Protein AF-A0A7S1HRA4-F1 (afdb_monomer)

Radius of gyration: 27.21 Å; Cα contacts (8 Å, |Δi|>4): 8; chains: 1; bounding box: 49×23×71 Å

Solvent-accessible surface area (backbone atoms only — not comparable to full-atom values): 6922 Å² total; per-residue (Å²): 115,69,68,62,56,50,51,54,53,55,56,56,64,65,67,70,72,75,77,79,82,73,84,80,82,74,80,86,71,83,80,76,78,68,78,80,82,80,74,86,80,80,76,64,96,85,60,86,74,80,68,85,38,91,94,59,57,61,78,69,80,77,58,52,76,72,76,77,52,55,68,82,56,53,63,67,32,67,66,50,47,48,53,51,44,66,69,48,46,62,57,54,51,49,52,50,52,54,63,74,72,107

Mean predicted aligned error: 20.36 Å

Foldseek 3Di:
DVVVVVVVVVVVVVVPPPPPPDPPPDDDDPDPDDDDDDPPPDDDPPDPPPDDDPVNPDPVVPDDPLVVDDPVVVCVDPVNVVVVCVVCVVVVVVVVCVVVVD

Structure (mmCIF, N/CA/C/O backbone):
data_AF-A0A7S1HRA4-F1
#
_entry.id   AF-A0A7S1HRA4-F1
#
loop_
_atom_site.group_PDB
_atom_site.id
_atom_site.type_symbol
_atom_site.label_atom_id
_atom_site.label_alt_id
_atom_site.label_comp_id
_atom_site.label_asym_id
_atom_site.label_entity_id
_atom_site.label_seq_id
_atom_site.pdbx_PDB_ins_code
_atom_site.Cartn_x
_atom_site.Cartn_y
_atom_site.Cartn_z
_atom_site.occupancy
_atom_site.B_iso_or_equiv
_atom_site.auth_seq_id
_atom_site.auth_comp_id
_atom_site.auth_asym_id
_atom_site.auth_atom_id
_atom_site.pdbx_PDB_model_num
ATOM 1 N N . PHE A 1 1 ? 28.257 7.156 -11.550 1.00 55.47 1 PHE A N 1
ATOM 2 C CA . PHE A 1 1 ? 28.925 7.417 -10.254 1.00 55.47 1 PHE A CA 1
ATOM 3 C C . PHE A 1 1 ? 27.943 7.419 -9.078 1.00 55.47 1 PHE A C 1
ATOM 5 O O . PHE A 1 1 ? 28.163 6.649 -8.157 1.00 55.47 1 PHE A O 1
ATOM 12 N N . MET A 1 2 ? 26.831 8.167 -9.135 1.00 60.09 2 MET A N 1
ATOM 13 C CA . MET A 1 2 ? 25.814 8.253 -8.062 1.00 60.09 2 MET A CA 1
ATOM 14 C C . MET A 1 2 ? 25.169 6.919 -7.632 1.00 60.09 2 MET A C 1
ATOM 16 O O . MET A 1 2 ? 25.014 6.666 -6.444 1.00 60.09 2 MET A O 1
ATOM 20 N N . ALA A 1 3 ? 24.839 6.031 -8.576 1.00 58.72 3 ALA A N 1
ATOM 21 C CA . ALA A 1 3 ? 24.185 4.753 -8.261 1.00 58.72 3 ALA A CA 1
ATOM 22 C C . ALA A 1 3 ? 25.063 3.807 -7.417 1.00 58.72 3 ALA A C 1
ATOM 24 O O . ALA A 1 3 ? 24.560 3.053 -6.590 1.00 58.72 3 ALA A O 1
ATOM 25 N N . ARG A 1 4 ? 26.390 3.886 -7.582 1.00 67.81 4 ARG A N 1
ATOM 26 C CA . ARG A 1 4 ? 27.352 3.064 -6.836 1.00 67.81 4 ARG A CA 1
ATOM 27 C C . ARG A 1 4 ? 27.461 3.519 -5.382 1.00 67.81 4 ARG A C 1
ATOM 29 O O . ARG A 1 4 ? 27.560 2.688 -4.491 1.00 67.81 4 ARG A O 1
ATOM 36 N N . THR A 1 5 ? 27.394 4.826 -5.140 1.00 69.56 5 THR A N 1
ATOM 37 C CA . THR A 1 5 ? 27.367 5.400 -3.791 1.00 69.56 5 THR A CA 1
ATOM 38 C C . THR A 1 5 ? 26.060 5.089 -3.068 1.00 69.56 5 THR A C 1
ATOM 40 O O . THR A 1 5 ? 26.095 4.747 -1.891 1.00 69.56 5 THR A O 1
ATOM 43 N N . ILE A 1 6 ? 24.923 5.123 -3.772 1.00 75.00 6 ILE A N 1
ATOM 44 C CA . ILE A 1 6 ? 23.614 4.755 -3.206 1.00 75.00 6 ILE A CA 1
ATOM 45 C C . ILE A 1 6 ? 23.579 3.268 -2.833 1.00 75.00 6 ILE A C 1
ATOM 47 O O . ILE A 1 6 ? 23.130 2.923 -1.746 1.00 75.00 6 ILE A O 1
ATOM 51 N N . PHE A 1 7 ? 24.106 2.389 -3.689 1.00 73.38 7 PHE A N 1
ATOM 52 C CA . PHE A 1 7 ? 24.159 0.950 -3.418 1.00 73.38 7 PHE A CA 1
ATOM 53 C C . PHE A 1 7 ? 25.035 0.612 -2.200 1.00 73.38 7 PHE A C 1
ATOM 55 O O . PHE A 1 7 ? 24.655 -0.210 -1.372 1.00 73.38 7 PHE A O 1
ATOM 62 N N . VAL A 1 8 ? 26.177 1.292 -2.043 1.00 73.38 8 VAL A N 1
ATOM 63 C CA . VAL A 1 8 ? 27.058 1.129 -0.872 1.00 73.38 8 VAL A CA 1
ATOM 64 C C . VAL A 1 8 ? 26.399 1.649 0.412 1.00 73.38 8 VAL A C 1
ATOM 66 O O . VAL A 1 8 ? 26.549 1.023 1.458 1.00 73.38 8 VAL A O 1
ATOM 69 N N . LEU A 1 9 ? 25.627 2.739 0.336 1.00 70.69 9 LEU A N 1
ATOM 70 C CA . LEU A 1 9 ? 24.829 3.249 1.459 1.00 70.69 9 LEU A CA 1
ATOM 71 C C . LEU A 1 9 ? 23.685 2.300 1.843 1.00 70.69 9 LEU A C 1
ATOM 73 O O . LEU A 1 9 ? 23.437 2.084 3.024 1.00 70.69 9 LEU A O 1
ATOM 77 N N . LEU A 1 10 ? 23.004 1.694 0.868 1.00 68.56 10 LEU A N 1
ATOM 78 C CA . LEU A 1 10 ? 21.938 0.729 1.149 1.00 68.56 10 LEU A CA 1
ATOM 79 C C . LEU A 1 10 ? 22.489 -0.545 1.812 1.00 68.56 10 LEU A C 1
ATOM 81 O O . LEU A 1 10 ? 21.869 -1.099 2.717 1.00 68.56 10 LEU A O 1
ATOM 85 N N . LEU A 1 11 ? 23.675 -0.986 1.381 1.00 69.00 11 LEU A N 1
ATOM 86 C CA . LEU A 1 11 ? 24.341 -2.176 1.906 1.00 69.00 11 LEU A CA 1
ATOM 87 C C . LEU A 1 11 ? 24.888 -1.964 3.329 1.00 69.00 11 LEU A C 1
ATOM 89 O O . LEU A 1 11 ? 24.884 -2.902 4.123 1.00 69.00 11 LEU A O 1
ATOM 93 N N . SER A 1 12 ? 25.309 -0.742 3.682 1.00 64.12 12 SER A N 1
ATOM 94 C CA . SER A 1 12 ? 25.754 -0.424 5.045 1.00 64.12 12 SER A CA 1
ATOM 95 C C . SER A 1 12 ? 24.599 -0.314 6.046 1.00 64.12 12 SER A C 1
ATOM 97 O O . SER A 1 12 ? 24.775 -0.695 7.202 1.00 64.12 12 SER A O 1
ATOM 99 N N . LEU A 1 13 ? 23.407 0.123 5.619 1.00 60.62 13 LEU A N 1
ATOM 100 C CA . LEU A 1 13 ? 22.215 0.145 6.480 1.00 60.62 13 LEU A CA 1
ATOM 101 C C . LEU A 1 13 ? 21.692 -1.263 6.811 1.00 60.62 13 LEU A C 1
ATOM 103 O O . LEU A 1 13 ? 21.153 -1.471 7.896 1.00 60.62 13 LEU A O 1
ATOM 107 N N . LEU A 1 14 ? 21.879 -2.239 5.916 1.00 59.91 14 LEU A N 1
ATOM 108 C CA . LEU A 1 14 ? 21.422 -3.620 6.123 1.00 59.91 14 LEU A CA 1
ATOM 109 C C . LEU A 1 14 ? 22.289 -4.401 7.136 1.00 59.91 14 LEU A C 1
ATOM 111 O O . LEU A 1 14 ? 21.832 -5.379 7.721 1.00 59.91 14 LEU A O 1
ATOM 115 N N . GLY A 1 15 ? 23.533 -3.962 7.370 1.00 57.75 15 GLY A N 1
ATOM 116 C CA . GLY A 1 15 ? 24.488 -4.614 8.276 1.00 57.75 15 GLY A CA 1
ATOM 117 C C . GLY A 1 15 ? 24.300 -4.305 9.767 1.00 57.75 15 GLY A C 1
ATOM 118 O O . GLY A 1 15 ? 24.964 -4.918 10.598 1.00 57.75 15 GLY A O 1
ATOM 119 N N . ALA A 1 16 ? 23.404 -3.381 10.128 1.00 55.91 16 ALA A N 1
ATOM 120 C CA . ALA A 1 16 ? 23.186 -2.975 11.521 1.00 55.91 16 ALA A CA 1
ATOM 121 C C . ALA A 1 16 ? 22.227 -3.898 12.305 1.00 55.91 16 ALA A C 1
ATOM 123 O O . ALA A 1 16 ? 22.044 -3.716 13.505 1.00 55.91 16 ALA A O 1
ATOM 124 N N . SER A 1 17 ? 21.630 -4.908 11.664 1.00 57.56 17 SER A N 1
ATOM 125 C CA . SER A 1 17 ? 20.656 -5.819 12.292 1.00 57.56 17 SER A CA 1
ATOM 126 C C . SER A 1 17 ? 21.278 -7.068 12.931 1.00 57.56 17 SER A C 1
ATOM 128 O O . SER A 1 17 ? 20.630 -8.112 13.012 1.00 57.56 17 SER A O 1
ATOM 130 N N . ALA A 1 18 ? 22.516 -6.986 13.424 1.00 59.38 18 ALA A N 1
ATOM 131 C CA . ALA A 1 18 ? 23.043 -8.004 14.330 1.00 59.38 18 ALA A CA 1
ATOM 132 C C . ALA A 1 18 ? 22.389 -7.818 15.709 1.00 59.38 18 ALA A C 1
ATOM 134 O O . ALA A 1 18 ? 22.891 -7.111 16.580 1.00 59.38 18 ALA A O 1
ATOM 135 N N . LEU A 1 19 ? 21.216 -8.427 15.866 1.00 56.09 19 LEU A N 1
ATOM 136 C CA . LEU A 1 19 ? 20.443 -8.520 17.095 1.00 56.09 19 LEU A CA 1
ATOM 137 C C . LEU A 1 19 ? 21.311 -9.164 18.193 1.00 56.09 19 LEU A C 1
ATOM 139 O O . LEU A 1 19 ? 21.413 -10.386 18.287 1.00 56.09 19 LEU A O 1
ATOM 143 N N . GLN A 1 20 ? 21.974 -8.344 19.010 1.00 64.94 20 GLN A N 1
ATOM 144 C CA . GLN A 1 20 ? 22.695 -8.810 20.192 1.00 64.94 20 GLN A CA 1
ATOM 145 C C . GLN A 1 20 ? 21.682 -9.238 21.261 1.00 64.94 20 GLN A C 1
ATOM 147 O O . GLN A 1 20 ? 21.305 -8.468 22.140 1.00 64.94 20 GLN A O 1
ATOM 152 N N . LEU A 1 21 ? 21.223 -10.486 21.171 1.00 58.38 21 LEU A N 1
ATOM 153 C CA . LEU A 1 21 ? 20.476 -11.159 22.229 1.00 58.38 21 LEU A CA 1
ATOM 154 C C . LEU A 1 21 ? 21.412 -11.389 23.422 1.00 58.38 21 LEU A C 1
ATOM 156 O O . LEU A 1 21 ? 22.109 -12.398 23.497 1.00 58.38 21 LEU A O 1
ATOM 160 N N . GLN A 1 22 ? 21.452 -10.439 24.356 1.00 67.31 22 GLN A N 1
ATOM 161 C CA . GLN A 1 22 ? 22.068 -10.667 25.660 1.00 67.31 22 GLN A CA 1
ATOM 162 C C . GLN A 1 22 ? 21.118 -11.530 26.509 1.00 67.31 22 GLN A C 1
ATOM 164 O O . GLN A 1 22 ? 19.980 -11.114 26.744 1.00 67.31 22 GLN A O 1
ATOM 169 N N . PRO A 1 23 ? 21.537 -12.712 26.999 1.00 62.16 23 PRO A N 1
ATOM 170 C CA . PRO A 1 23 ? 20.736 -13.460 27.954 1.00 62.16 23 PRO A CA 1
ATOM 171 C C . PRO A 1 23 ? 20.753 -12.722 29.298 1.00 62.16 23 PRO A C 1
ATOM 173 O O . PRO A 1 23 ? 21.741 -12.739 30.029 1.00 62.16 23 PRO A O 1
ATOM 176 N N . VAL A 1 24 ? 19.649 -12.054 29.632 1.00 70.25 24 VAL A N 1
ATOM 177 C CA . VAL A 1 24 ? 19.434 -11.500 30.973 1.00 70.25 24 VAL A CA 1
ATOM 178 C C . VAL A 1 24 ? 19.107 -12.659 31.912 1.00 70.25 24 VAL A C 1
ATOM 180 O O . VAL A 1 24 ? 17.969 -13.120 31.985 1.00 70.25 24 VAL A O 1
ATOM 183 N N . THR A 1 25 ? 20.098 -13.142 32.658 1.00 66.31 25 THR A N 1
ATOM 184 C CA . THR A 1 25 ? 19.855 -14.024 33.804 1.00 66.31 25 THR A CA 1
ATOM 185 C C . THR A 1 25 ? 19.348 -13.174 34.965 1.00 66.31 25 THR A C 1
ATOM 187 O O . THR A 1 25 ? 20.125 -12.585 35.717 1.00 66.31 25 THR A O 1
ATOM 190 N N . ARG A 1 26 ? 18.024 -13.057 35.088 1.00 64.56 26 ARG A N 1
ATOM 191 C CA . ARG A 1 26 ? 17.379 -12.363 36.206 1.00 64.56 26 ARG A CA 1
ATOM 192 C C . ARG A 1 26 ? 17.353 -13.298 37.415 1.00 64.56 26 ARG A C 1
ATOM 194 O O . ARG A 1 26 ? 16.680 -14.323 37.384 1.00 64.56 26 ARG A O 1
ATOM 201 N N . ALA A 1 27 ? 18.076 -12.945 38.476 1.00 68.75 27 ALA A N 1
ATOM 202 C CA . ALA A 1 27 ? 17.931 -13.612 39.765 1.00 68.75 27 ALA A CA 1
ATOM 203 C C . ALA A 1 27 ? 16.478 -13.467 40.251 1.00 68.75 27 ALA A C 1
ATOM 205 O O . ALA A 1 27 ? 15.926 -12.364 40.259 1.00 68.75 27 ALA A O 1
ATOM 206 N N . VAL A 1 28 ? 15.854 -14.585 40.623 1.00 67.00 28 VAL A N 1
ATOM 207 C CA . VAL A 1 28 ? 14.491 -14.610 41.160 1.00 67.00 28 VAL A CA 1
ATOM 208 C C . VAL A 1 28 ? 14.560 -14.239 42.637 1.00 67.00 28 VAL A C 1
ATOM 210 O O . VAL A 1 28 ? 14.835 -15.075 43.493 1.00 67.00 28 VAL A O 1
ATOM 213 N N . THR A 1 29 ? 14.331 -12.967 42.946 1.00 72.31 29 THR A N 1
ATOM 214 C CA . THR A 1 29 ? 13.939 -12.557 44.295 1.00 72.31 29 THR A CA 1
ATOM 215 C C . THR A 1 29 ? 12.483 -12.971 44.532 1.00 72.31 29 THR A C 1
ATOM 217 O O . THR A 1 29 ? 11.652 -12.782 43.639 1.00 72.31 29 THR A O 1
ATOM 220 N N . PRO A 1 30 ? 12.136 -13.544 45.703 1.00 69.44 30 PRO A N 1
ATOM 221 C CA . PRO A 1 30 ? 10.752 -13.880 46.006 1.00 69.44 30 PRO A CA 1
ATOM 222 C C . PRO A 1 30 ? 9.900 -12.612 45.951 1.00 69.44 30 PRO A C 1
ATOM 224 O O . PRO A 1 30 ? 10.227 -11.590 46.561 1.00 69.44 30 PRO A O 1
ATOM 227 N N . LEU A 1 31 ? 8.813 -12.686 45.184 1.00 62.62 31 LEU A N 1
ATOM 228 C CA . LEU A 1 31 ? 7.871 -11.594 45.006 1.00 62.62 31 LEU A CA 1
ATOM 229 C C . LEU A 1 31 ? 7.163 -11.349 46.345 1.00 62.62 31 LEU A C 1
ATOM 231 O O . LEU A 1 31 ? 6.207 -12.039 46.694 1.00 62.62 31 LEU A O 1
ATOM 235 N N . ARG A 1 32 ? 7.629 -10.366 47.123 1.00 67.00 32 ARG A N 1
ATOM 236 C CA . ARG A 1 32 ? 6.787 -9.780 48.168 1.00 67.00 32 ARG A CA 1
ATOM 237 C C . ARG A 1 32 ? 5.623 -9.141 47.430 1.00 67.00 32 ARG A C 1
ATOM 239 O O . ARG A 1 32 ? 5.855 -8.190 46.699 1.00 67.00 32 ARG A O 1
ATOM 246 N N . VAL A 1 33 ? 4.422 -9.690 47.572 1.00 66.38 33 VAL A N 1
ATOM 247 C CA . VAL A 1 33 ? 3.200 -9.135 46.981 1.00 66.38 33 VAL A CA 1
ATOM 248 C C . VAL A 1 33 ? 2.872 -7.858 47.764 1.00 66.38 33 VAL A C 1
ATOM 250 O O . VAL A 1 33 ? 2.451 -7.968 48.920 1.00 66.38 33 VAL A O 1
ATOM 253 N N . PRO A 1 34 ? 3.124 -6.643 47.235 1.00 67.94 34 PRO A N 1
ATOM 254 C CA . PRO A 1 34 ? 2.530 -5.459 47.831 1.00 67.94 34 PRO A CA 1
ATOM 255 C C . PRO A 1 34 ? 1.010 -5.562 47.673 1.00 67.94 34 PRO A C 1
ATOM 257 O O . PRO A 1 34 ? 0.521 -6.177 46.723 1.00 67.94 34 PRO A O 1
ATOM 260 N N . ALA A 1 35 ? 0.269 -4.976 48.614 1.00 71.62 35 ALA A N 1
ATOM 261 C CA . ALA A 1 35 ? -1.181 -4.855 48.501 1.00 71.62 35 ALA A CA 1
ATOM 262 C C . ALA A 1 35 ? -1.561 -4.343 47.099 1.00 71.62 35 ALA A C 1
ATOM 264 O O . ALA A 1 35 ? -0.856 -3.496 46.543 1.00 71.62 35 ALA A O 1
ATOM 265 N N . ALA A 1 36 ? -2.632 -4.907 46.530 1.00 68.75 36 ALA A N 1
ATOM 266 C CA . ALA A 1 36 ? -3.056 -4.634 45.162 1.00 68.75 36 ALA A CA 1
ATOM 267 C C . ALA A 1 36 ? -3.096 -3.115 44.889 1.00 68.75 36 ALA A C 1
ATOM 269 O O . ALA A 1 36 ? -3.615 -2.367 45.725 1.00 68.75 36 ALA A O 1
ATOM 270 N N . PRO A 1 37 ? -2.533 -2.643 43.760 1.00 63.59 37 PRO A N 1
ATOM 271 C CA . PRO A 1 37 ? -2.529 -1.225 43.441 1.00 63.59 37 PRO A CA 1
ATOM 272 C C . PRO A 1 37 ? -3.970 -0.731 43.306 1.00 63.59 37 PRO A C 1
ATOM 274 O O . PRO A 1 37 ? -4.774 -1.311 42.579 1.00 63.59 37 PRO A O 1
ATOM 277 N N . VAL A 1 38 ? -4.293 0.348 44.017 1.00 70.19 38 VAL A N 1
ATOM 278 C CA . VAL A 1 38 ? -5.583 1.025 43.880 1.00 70.19 38 VAL A CA 1
ATOM 279 C C . VAL A 1 38 ? -5.592 1.720 42.521 1.00 70.19 38 VAL A C 1
ATOM 281 O O . VAL A 1 38 ? -4.862 2.688 42.303 1.00 70.19 38 VAL A O 1
ATOM 284 N N . CYS A 1 39 ? -6.386 1.208 41.582 1.00 65.00 39 CYS A N 1
ATOM 285 C CA . CYS A 1 39 ? -6.574 1.829 40.277 1.00 65.00 39 CYS A CA 1
ATOM 286 C C . CYS A 1 39 ? -7.233 3.208 40.455 1.00 65.00 39 CYS A C 1
ATOM 288 O O . CYS A 1 39 ? -8.386 3.308 40.859 1.00 65.00 39 CYS A O 1
ATOM 290 N N . GLN A 1 40 ? -6.499 4.281 40.144 1.00 65.69 40 GLN A N 1
ATOM 291 C CA . GLN A 1 40 ? -6.971 5.670 40.265 1.00 65.69 40 GLN A CA 1
ATOM 292 C C . GLN A 1 40 ? -8.013 6.058 39.194 1.00 65.69 40 GLN A C 1
ATOM 294 O O . GLN A 1 40 ? -8.662 7.100 39.296 1.00 65.69 40 GLN A O 1
ATOM 299 N N . PHE A 1 41 ? -8.212 5.219 38.173 1.00 61.88 41 PHE A N 1
ATOM 300 C CA . PHE A 1 41 ? -9.258 5.411 37.173 1.00 61.88 41 PHE A CA 1
ATOM 301 C C . PHE A 1 41 ? -10.584 4.805 37.649 1.00 61.88 41 PHE A C 1
ATOM 303 O O . PHE A 1 41 ? -10.870 3.640 37.405 1.00 61.88 41 PHE A O 1
ATOM 310 N N . GLY A 1 42 ? -11.395 5.645 38.298 1.00 60.09 42 GLY A N 1
ATOM 311 C CA . GLY A 1 42 ? -12.856 5.525 38.322 1.00 60.09 42 GLY A CA 1
ATOM 312 C C . GLY A 1 42 ? -13.454 4.494 39.281 1.00 60.09 42 GLY A C 1
ATOM 313 O O . GLY A 1 42 ? -13.758 3.374 38.891 1.00 60.09 42 GLY A O 1
ATOM 314 N N . GLY A 1 43 ? -13.769 4.920 40.507 1.00 56.78 43 GLY A N 1
ATOM 315 C CA . GLY A 1 43 ? -14.744 4.227 41.353 1.00 56.78 43 GLY A CA 1
ATOM 316 C C . GLY A 1 43 ? -14.766 4.744 42.787 1.00 56.78 43 GLY A C 1
ATOM 317 O O . GLY A 1 43 ? -13.754 4.683 43.478 1.00 56.78 43 GLY A O 1
ATOM 318 N N . LYS A 1 44 ? -15.918 5.246 43.249 1.00 61.34 44 LYS A N 1
ATOM 319 C CA . LYS A 1 44 ? -16.179 5.393 44.689 1.00 61.34 44 LYS A CA 1
ATOM 320 C C . LYS A 1 44 ? -16.226 3.990 45.320 1.00 61.3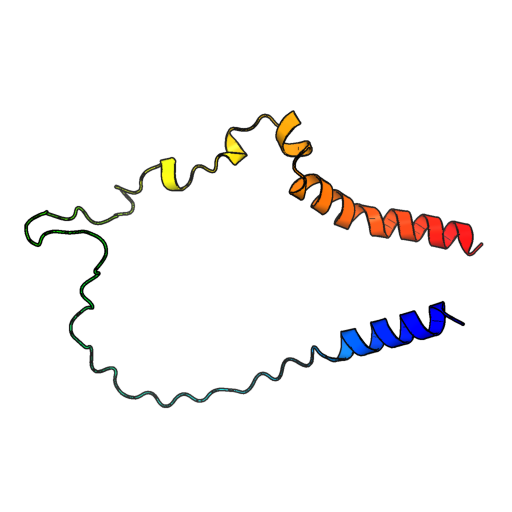4 44 LYS A C 1
ATOM 322 O O . LYS A 1 44 ? -16.707 3.076 44.648 1.00 61.34 44 LYS A O 1
ATOM 327 N N . PRO A 1 45 ? -15.781 3.816 46.577 1.00 56.78 45 PRO A N 1
ATOM 328 C CA . PRO A 1 45 ? -15.706 2.507 47.237 1.00 56.78 45 PRO A CA 1
ATOM 329 C C . PRO A 1 45 ? -17.057 1.777 47.386 1.00 56.78 45 PRO A C 1
ATOM 331 O O . PRO A 1 45 ? -17.076 0.604 47.743 1.00 56.78 45 PRO A O 1
ATOM 334 N N . ASP A 1 46 ? -18.167 2.443 47.065 1.00 56.03 46 ASP A N 1
ATOM 335 C CA . ASP A 1 46 ? -19.542 1.993 47.308 1.00 56.03 46 ASP A CA 1
ATOM 336 C C . ASP A 1 46 ? -20.266 1.529 46.029 1.00 56.03 46 ASP A C 1
ATOM 338 O O . ASP A 1 46 ? -21.446 1.190 46.066 1.00 56.03 46 ASP A O 1
ATOM 342 N N . THR A 1 47 ? -19.594 1.529 44.873 1.00 57.69 47 THR A N 1
ATOM 343 C CA . THR A 1 47 ? -20.178 1.006 43.629 1.00 57.69 47 THR A CA 1
ATOM 344 C C . THR A 1 47 ? -19.726 -0.435 43.443 1.00 57.69 47 THR A C 1
ATOM 346 O O . THR A 1 47 ? -18.536 -0.674 43.248 1.00 57.69 47 THR A O 1
ATOM 349 N N . GLU A 1 48 ? -20.660 -1.390 43.486 1.00 62.09 48 GLU A N 1
ATOM 350 C CA . GLU A 1 48 ? -20.420 -2.763 43.037 1.00 62.09 48 GLU A CA 1
ATOM 351 C C . GLU A 1 48 ? -19.942 -2.715 41.578 1.00 62.09 48 GLU A C 1
ATOM 353 O O . GLU A 1 48 ? -20.733 -2.613 40.639 1.00 62.09 48 GLU A O 1
ATOM 358 N N . GLN A 1 49 ? -18.623 -2.698 41.371 1.00 58.22 49 GLN A N 1
ATOM 359 C CA . GLN A 1 49 ? -18.043 -2.749 40.040 1.00 58.22 49 GLN A CA 1
ATOM 360 C C . GLN A 1 49 ? -18.315 -4.143 39.491 1.00 58.22 49 GLN A C 1
ATOM 362 O O . GLN A 1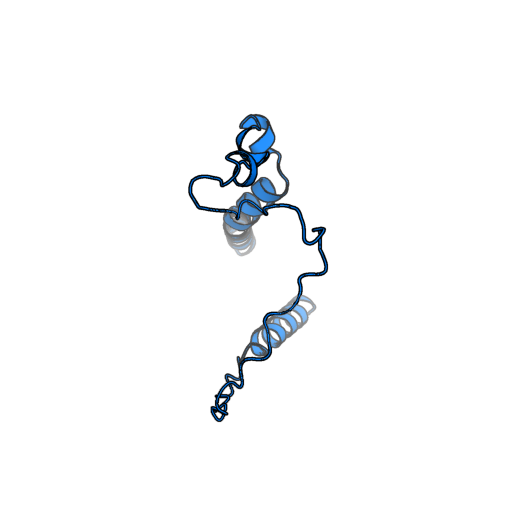 49 ? -17.608 -5.100 39.811 1.00 58.22 49 GLN A O 1
ATOM 367 N N . LYS A 1 50 ? -19.369 -4.267 38.680 1.00 61.44 50 LYS A N 1
ATOM 368 C CA . LYS A 1 50 ? -19.611 -5.461 37.877 1.00 61.44 50 LYS A CA 1
ATOM 369 C C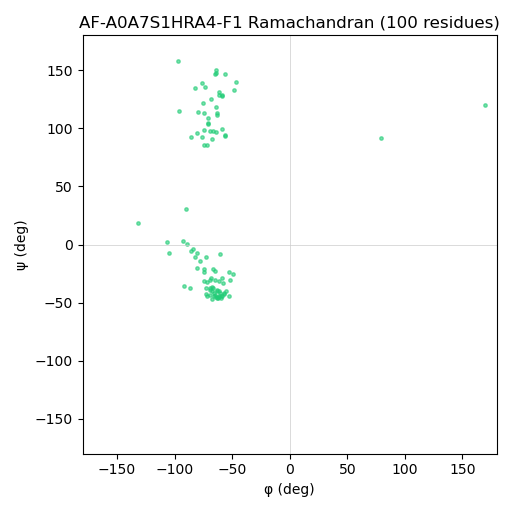 . LYS A 1 50 ? -18.394 -5.634 36.970 1.00 61.44 50 LYS A C 1
ATOM 371 O O . LYS A 1 50 ? -18.231 -4.900 35.999 1.00 61.44 50 LYS A O 1
ATOM 376 N N . GLY A 1 51 ? -17.490 -6.528 37.367 1.00 62.16 51 GLY A N 1
ATOM 377 C CA . GLY A 1 51 ? -16.250 -6.780 36.647 1.00 62.16 51 GLY A CA 1
ATOM 378 C C . GLY A 1 51 ? -16.537 -7.167 35.200 1.00 62.16 51 GLY A C 1
ATOM 379 O O . GLY A 1 51 ? -17.548 -7.811 34.914 1.00 62.16 51 GLY A O 1
ATOM 380 N N . LEU A 1 52 ? -15.645 -6.768 34.295 1.00 62.00 52 LEU A N 1
ATOM 381 C CA . LEU A 1 52 ? -15.678 -7.195 32.902 1.00 62.00 52 LEU A CA 1
ATOM 382 C C . LEU A 1 52 ? -15.452 -8.716 32.863 1.00 62.00 52 LEU A C 1
ATOM 384 O O . LEU A 1 52 ? -14.325 -9.189 32.993 1.00 62.00 52 LEU A O 1
ATOM 388 N N . SER A 1 53 ? -16.536 -9.484 32.784 1.00 61.78 53 SER A N 1
ATOM 389 C CA . SER A 1 53 ? -16.505 -10.925 32.542 1.00 61.78 53 SER A CA 1
ATOM 390 C C . SER A 1 53 ? -16.732 -11.191 31.059 1.00 61.78 53 SER A C 1
ATOM 392 O O . SER A 1 53 ? -1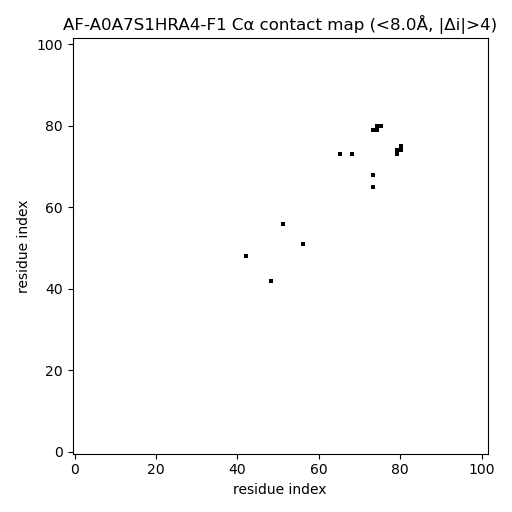7.338 -10.378 30.370 1.00 61.78 53 SER A O 1
ATOM 394 N N . ARG A 1 54 ? -16.299 -12.358 30.573 1.00 59.53 54 ARG A N 1
ATOM 395 C CA . ARG A 1 54 ? -16.524 -12.811 29.189 1.00 59.53 54 ARG A CA 1
ATOM 396 C C . ARG A 1 54 ? -17.998 -12.735 28.759 1.00 59.53 54 ARG A C 1
ATOM 398 O O . ARG A 1 54 ? -18.291 -12.518 27.594 1.00 59.53 54 ARG A O 1
ATOM 405 N N . ASP A 1 55 ? -18.920 -12.901 29.706 1.00 58.62 55 ASP A N 1
ATOM 406 C CA . ASP A 1 55 ? -20.367 -12.858 29.460 1.00 58.62 55 ASP A CA 1
ATOM 407 C C . ASP A 1 55 ? -20.954 -11.428 29.593 1.00 58.62 55 ASP A C 1
ATOM 409 O O . ASP A 1 55 ? -22.159 -11.231 29.466 1.00 58.62 55 ASP A O 1
ATOM 413 N N . ASN A 1 56 ? -20.114 -10.431 29.895 1.00 60.25 56 ASN A N 1
ATOM 414 C CA . ASN A 1 56 ? -20.457 -9.016 30.062 1.00 60.25 56 ASN A CA 1
ATOM 415 C C . ASN A 1 56 ? -19.491 -8.105 29.268 1.00 60.25 56 ASN A C 1
ATOM 417 O O . ASN A 1 56 ? -19.378 -6.912 29.568 1.00 60.25 56 ASN A O 1
ATOM 421 N N . GLU A 1 57 ? -18.777 -8.670 28.285 1.00 62.53 57 GLU A N 1
ATOM 422 C CA . GLU A 1 57 ? -18.019 -7.907 27.297 1.00 62.53 57 GLU A CA 1
ATOM 423 C C . GLU A 1 57 ? -19.016 -7.162 26.400 1.00 62.53 57 GLU A C 1
ATOM 425 O O . GLU A 1 57 ? -19.919 -7.788 25.845 1.00 62.53 57 GLU A O 1
ATOM 430 N N . PRO A 1 58 ? -18.912 -5.829 26.267 1.00 69.12 58 PRO A N 1
ATOM 431 C CA . PRO A 1 58 ? -19.771 -5.108 25.347 1.00 69.12 58 PRO A CA 1
ATOM 432 C C . PRO A 1 58 ? -19.457 -5.587 23.926 1.00 69.12 58 PRO A C 1
ATOM 434 O O . PRO A 1 58 ? -18.334 -5.414 23.457 1.00 69.12 58 PRO A O 1
ATOM 437 N N . GLU A 1 59 ? -20.444 -6.166 23.238 1.00 63.41 59 GLU A N 1
ATOM 438 C CA . GLU A 1 59 ? -20.351 -6.642 21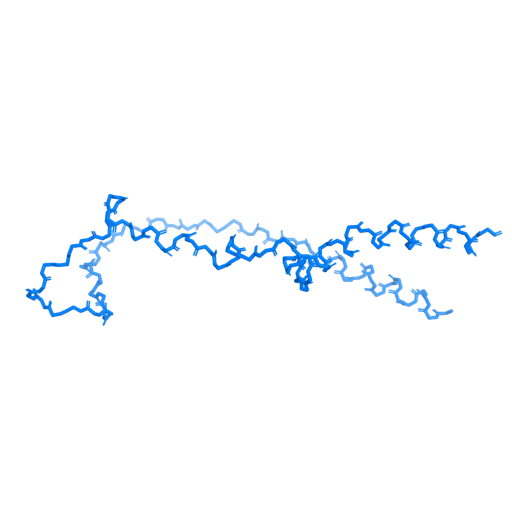.841 1.00 63.41 59 GLU A CA 1
ATOM 439 C C . GLU A 1 59 ? -19.757 -5.579 20.892 1.00 63.41 59 GLU A C 1
ATOM 441 O O . GLU A 1 59 ? -19.188 -5.888 19.844 1.00 63.41 59 GLU A O 1
ATOM 446 N N . ASP A 1 60 ? -19.906 -4.308 21.263 1.00 60.00 60 ASP A N 1
ATOM 447 C CA . ASP A 1 60 ? -19.451 -3.148 20.507 1.00 60.00 60 ASP A CA 1
ATOM 448 C C . ASP A 1 60 ? -17.964 -2.816 20.722 1.00 60.00 60 ASP A C 1
ATOM 450 O O . ASP A 1 60 ? -17.404 -2.030 19.967 1.00 60.00 60 ASP A O 1
ATOM 454 N N . PHE A 1 61 ? -17.286 -3.436 21.693 1.00 62.94 61 PHE A N 1
ATOM 455 C CA . PHE A 1 61 ? -15.854 -3.215 21.938 1.00 62.94 61 PHE A CA 1
ATOM 456 C C . PHE A 1 61 ? -14.960 -3.891 20.887 1.00 62.94 61 PHE A C 1
ATOM 458 O O . PHE A 1 61 ? -13.827 -3.466 20.669 1.00 62.94 61 PHE A O 1
ATOM 465 N N . PHE A 1 62 ? -15.471 -4.931 20.219 1.00 64.44 62 PHE A N 1
ATOM 466 C CA . PHE A 1 62 ? -14.762 -5.658 19.158 1.00 64.44 62 PHE A CA 1
ATOM 467 C C . PHE A 1 62 ? -15.263 -5.328 17.750 1.00 64.44 62 PHE A C 1
ATOM 469 O O . PHE A 1 62 ? -14.649 -5.747 16.765 1.00 64.44 62 PHE A O 1
ATOM 476 N N . LYS A 1 63 ? -16.354 -4.566 17.622 1.00 66.62 63 LYS A N 1
ATOM 477 C CA . LYS A 1 63 ? -16.795 -4.064 16.322 1.00 66.62 63 LYS A CA 1
ATOM 478 C C . LYS A 1 63 ? -15.873 -2.936 15.892 1.00 66.62 63 LYS A C 1
ATOM 480 O O . LYS A 1 63 ? -15.845 -1.868 16.489 1.00 66.62 63 LYS A O 1
ATOM 485 N N . SER A 1 64 ? -15.117 -3.185 14.832 1.00 68.62 64 SER A N 1
ATOM 486 C CA . SER A 1 64 ? -14.375 -2.129 14.154 1.00 68.62 64 SER A CA 1
ATOM 487 C C . SER A 1 64 ? -15.304 -1.405 13.188 1.00 68.62 64 SER A C 1
ATOM 489 O O . SER A 1 64 ? -15.976 -2.058 12.388 1.00 68.62 64 SER A O 1
ATOM 491 N N . ASP A 1 65 ? -15.262 -0.071 13.179 1.00 72.50 65 ASP A N 1
ATOM 492 C CA . ASP A 1 65 ? -15.970 0.761 12.188 1.00 72.50 65 ASP A CA 1
ATOM 493 C C . ASP A 1 65 ? -15.638 0.342 10.746 1.00 72.50 65 ASP A C 1
ATOM 495 O O . ASP A 1 65 ? -16.439 0.510 9.828 1.00 72.50 65 ASP A O 1
ATOM 499 N N . TRP A 1 66 ? -14.478 -0.292 10.563 1.00 77.38 66 TRP A N 1
ATOM 500 C CA . TRP A 1 66 ? -14.036 -0.899 9.317 1.00 77.38 66 TRP A CA 1
ATOM 501 C C . TRP A 1 66 ? -15.015 -1.928 8.740 1.00 77.38 66 TRP A C 1
ATOM 503 O O . TRP A 1 66 ? -15.226 -1.942 7.531 1.00 77.38 66 TRP A O 1
ATOM 513 N N . GLU A 1 67 ? -15.645 -2.764 9.567 1.00 72.62 67 GLU A N 1
ATOM 514 C CA . GLU A 1 67 ? -16.561 -3.813 9.092 1.00 72.62 67 GLU A CA 1
ATOM 515 C C . GLU A 1 67 ? -17.844 -3.231 8.491 1.00 72.62 67 GLU A C 1
ATOM 517 O O 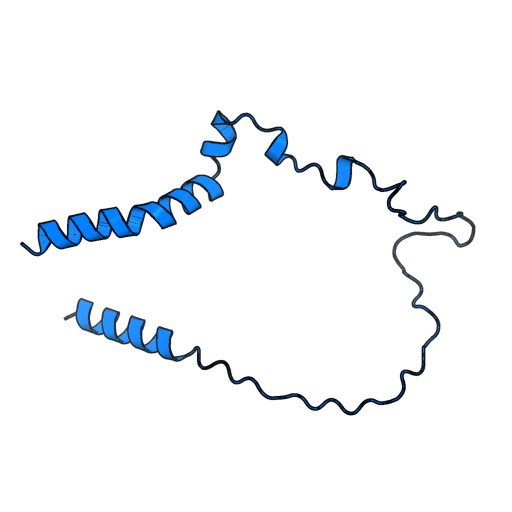. GLU A 1 67 ? -18.404 -3.802 7.557 1.00 72.62 67 GLU A O 1
ATOM 522 N N . SER A 1 68 ? -18.259 -2.056 8.970 1.00 80.06 68 SER A N 1
ATOM 523 C CA . SER A 1 68 ? -19.478 -1.366 8.535 1.00 80.06 68 SER A CA 1
ATOM 524 C C . SER A 1 68 ? -19.344 -0.631 7.196 1.00 80.06 68 SER A C 1
ATOM 526 O O . SER A 1 68 ? -20.353 -0.248 6.603 1.00 80.06 68 SER A O 1
ATOM 528 N N . LEU A 1 69 ? -18.115 -0.441 6.705 1.00 79.94 69 LEU A N 1
ATOM 529 C CA . LEU A 1 69 ? -17.858 0.293 5.469 1.00 79.94 69 LEU A CA 1
ATOM 530 C C . LEU A 1 69 ? -18.192 -0.555 4.230 1.00 79.94 69 LEU A C 1
ATOM 532 O O . LEU A 1 69 ? -17.819 -1.734 4.173 1.00 79.94 69 LEU A O 1
ATOM 536 N N . PRO A 1 70 ? -18.821 0.034 3.196 1.00 85.88 70 PRO A N 1
ATOM 537 C CA . PRO A 1 70 ? -19.010 -0.639 1.918 1.00 85.88 70 PRO A CA 1
ATOM 538 C C . PRO A 1 70 ? -17.659 -0.923 1.240 1.00 85.88 70 PRO A C 1
ATOM 540 O O . PRO A 1 70 ? -16.707 -0.146 1.342 1.00 85.88 70 PRO A O 1
ATOM 543 N N . ASP A 1 71 ? -17.570 -2.026 0.493 1.00 82.62 71 ASP A N 1
ATOM 544 C CA . ASP A 1 71 ? -16.311 -2.494 -0.118 1.00 82.62 71 ASP A CA 1
ATOM 545 C C . ASP A 1 71 ? -15.665 -1.460 -1.052 1.00 82.62 71 ASP A C 1
ATOM 547 O O . ASP A 1 71 ? -14.441 -1.334 -1.127 1.00 82.62 71 ASP A O 1
ATOM 551 N N . SER A 1 72 ? -16.492 -0.663 -1.730 1.00 83.69 72 SER A N 1
ATOM 552 C CA . SER A 1 72 ? -16.045 0.424 -2.605 1.00 83.69 72 SER A CA 1
ATOM 553 C C . SER A 1 72 ? -15.320 1.549 -1.856 1.00 83.69 72 SER A C 1
ATOM 555 O O . SER A 1 72 ? -14.536 2.281 -2.464 1.00 83.69 72 SER A O 1
ATOM 557 N N . GLU A 1 73 ? -15.554 1.692 -0.553 1.00 83.88 73 GLU A N 1
ATOM 558 C CA . GLU A 1 73 ? -14.864 2.637 0.325 1.00 83.88 73 GLU A CA 1
ATOM 559 C C . GLU A 1 73 ? -13.640 1.998 0.980 1.00 83.88 73 GLU A C 1
ATOM 561 O O . GLU A 1 73 ? -12.590 2.639 1.059 1.00 83.88 73 GLU A O 1
ATOM 566 N N . LYS A 1 74 ? -13.707 0.705 1.328 1.00 83.12 74 LYS A N 1
ATOM 567 C CA . LYS A 1 74 ? -12.553 -0.061 1.831 1.00 83.12 74 LYS A CA 1
ATOM 568 C C . LYS A 1 74 ? -11.386 -0.052 0.843 1.00 83.12 74 LYS A C 1
ATOM 570 O O . LYS A 1 74 ? -10.245 0.182 1.236 1.00 83.12 74 LYS A O 1
ATOM 575 N N . LEU A 1 75 ? -11.662 -0.222 -0.451 1.00 84.75 75 LEU A N 1
ATOM 576 C CA . LEU A 1 75 ? -10.640 -0.213 -1.508 1.00 84.75 75 LEU A CA 1
ATOM 577 C C . LEU A 1 75 ? -9.964 1.152 -1.706 1.00 84.75 75 LEU A C 1
ATOM 579 O O . LEU A 1 75 ? -8.854 1.213 -2.229 1.00 84.75 75 LEU A O 1
ATOM 583 N N . LYS A 1 76 ? -10.606 2.244 -1.278 1.00 88.00 76 LYS A N 1
ATOM 584 C CA . LYS A 1 76 ? -10.039 3.600 -1.333 1.00 88.00 76 LYS A CA 1
ATOM 585 C C . LYS A 1 76 ? -9.174 3.924 -0.117 1.00 88.00 76 LYS A C 1
ATOM 587 O O . LYS A 1 76 ? -8.553 4.985 -0.083 1.00 88.00 76 LYS A O 1
ATOM 592 N N . SER A 1 77 ? -9.129 3.036 0.877 1.00 89.12 77 SER A N 1
ATOM 593 C CA . SER A 1 77 ? -8.305 3.236 2.059 1.00 89.12 77 SER A CA 1
ATOM 594 C C . SER A 1 77 ? -6.829 3.329 1.670 1.00 89.12 77 SER A C 1
ATOM 596 O O . SER A 1 77 ? -6.322 2.448 0.965 1.00 89.12 77 SER A O 1
ATOM 598 N N . PRO A 1 78 ? -6.102 4.346 2.162 1.00 89.38 78 PRO A N 1
ATOM 599 C CA . PRO A 1 78 ? -4.680 4.500 1.875 1.00 89.38 78 PRO A CA 1
ATOM 600 C C . PRO A 1 78 ? -3.864 3.286 2.334 1.00 89.38 78 PRO A C 1
ATOM 602 O O . PRO A 1 78 ? -2.859 2.957 1.711 1.00 89.38 78 PRO A O 1
ATOM 605 N N . VAL A 1 79 ? -4.315 2.582 3.377 1.00 91.81 79 VAL A N 1
ATOM 606 C CA . VAL A 1 79 ? -3.668 1.359 3.872 1.00 91.81 79 VAL A CA 1
ATOM 607 C C . VAL A 1 79 ? -3.831 0.209 2.878 1.00 91.81 79 VAL A C 1
ATOM 609 O O . VAL A 1 79 ? -2.864 -0.492 2.592 1.00 91.81 79 VAL A O 1
ATOM 612 N N . VAL A 1 80 ? -5.026 0.040 2.307 1.00 93.06 80 VAL A N 1
ATOM 613 C CA . VAL A 1 80 ? -5.301 -1.005 1.307 1.00 93.06 80 VAL A CA 1
ATOM 614 C C . VAL A 1 80 ? -4.529 -0.721 0.021 1.00 93.06 80 VAL A C 1
ATOM 616 O O . VAL A 1 80 ? -3.831 -1.598 -0.483 1.00 93.06 80 VAL A O 1
ATOM 619 N N . ILE A 1 81 ? -4.575 0.522 -0.464 1.00 94.19 81 ILE A N 1
ATOM 620 C CA . ILE A 1 81 ? -3.818 0.958 -1.645 1.00 94.19 81 ILE A CA 1
ATOM 621 C C . ILE A 1 81 ? -2.316 0.768 -1.415 1.00 94.19 81 ILE A C 1
ATOM 623 O O . ILE A 1 81 ? -1.628 0.222 -2.276 1.00 94.19 81 ILE A O 1
ATOM 627 N N . GLY A 1 82 ? -1.810 1.171 -0.247 1.00 95.31 82 GLY A N 1
ATOM 628 C CA . GLY A 1 82 ? -0.412 1.003 0.134 1.00 95.31 82 GLY A CA 1
ATOM 629 C C . GLY A 1 82 ? 0.009 -0.465 0.187 1.00 95.31 82 GLY A C 1
ATOM 630 O O . GLY A 1 82 ? 1.050 -0.816 -0.363 1.00 95.31 82 GLY A O 1
ATOM 631 N N . GLY A 1 83 ? -0.814 -1.338 0.774 1.00 95.44 83 GLY A N 1
ATOM 632 C CA . GLY A 1 83 ? -0.560 -2.779 0.832 1.00 95.44 83 GLY A CA 1
ATOM 633 C C . GLY A 1 83 ? -0.518 -3.424 -0.553 1.00 95.44 83 GLY A C 1
ATOM 634 O O . GLY A 1 83 ? 0.422 -4.154 -0.868 1.00 95.44 83 GLY A O 1
ATOM 635 N N . VAL A 1 84 ? -1.483 -3.097 -1.418 1.00 95.25 84 VAL A N 1
ATOM 636 C CA . VAL A 1 84 ? -1.503 -3.573 -2.810 1.00 95.25 84 VAL A CA 1
ATOM 637 C C . VAL A 1 84 ? -0.284 -3.059 -3.575 1.00 95.25 84 VAL A C 1
ATOM 639 O O . VAL A 1 84 ? 0.383 -3.837 -4.256 1.00 95.25 84 VAL A O 1
ATOM 642 N N . ALA A 1 85 ? 0.056 -1.776 -3.437 1.00 95.00 85 ALA A N 1
ATOM 643 C CA . ALA A 1 85 ? 1.225 -1.193 -4.085 1.00 95.00 85 ALA A CA 1
ATOM 644 C C . ALA A 1 85 ? 2.523 -1.871 -3.629 1.00 95.00 85 ALA A C 1
ATOM 646 O O . ALA A 1 85 ? 3.360 -2.179 -4.467 1.00 95.00 85 ALA A O 1
ATOM 647 N N . LEU A 1 86 ? 2.680 -2.169 -2.337 1.00 96.50 86 LEU A N 1
ATOM 648 C CA . LEU A 1 86 ? 3.871 -2.836 -1.803 1.00 96.50 86 LEU A CA 1
ATOM 649 C C . LEU A 1 86 ? 4.039 -4.246 -2.391 1.00 96.50 86 LEU A C 1
ATOM 651 O O . LEU A 1 86 ? 5.150 -4.639 -2.741 1.00 96.50 86 LEU A O 1
ATOM 655 N N . ILE A 1 87 ? 2.940 -4.982 -2.572 1.00 96.38 87 ILE A N 1
ATOM 656 C CA . ILE A 1 87 ? 2.962 -6.326 -3.165 1.00 96.38 87 ILE A CA 1
ATOM 657 C C . ILE A 1 87 ? 3.245 -6.267 -4.673 1.00 96.38 87 ILE A C 1
ATOM 659 O O . ILE A 1 87 ? 4.048 -7.049 -5.176 1.00 96.38 87 ILE A O 1
ATOM 663 N N . VAL A 1 88 ? 2.606 -5.354 -5.410 1.00 96.69 88 VAL A N 1
ATOM 664 C CA . VAL A 1 88 ? 2.640 -5.336 -6.886 1.00 96.69 88 VAL A CA 1
ATOM 665 C C . VAL A 1 88 ? 3.838 -4.560 -7.448 1.00 96.69 88 VAL A C 1
ATOM 667 O O . VAL A 1 88 ? 4.426 -4.975 -8.451 1.00 96.69 88 VAL A O 1
ATOM 670 N N . ALA A 1 89 ? 4.240 -3.455 -6.814 1.00 96.56 89 ALA A N 1
ATOM 671 C CA . ALA A 1 89 ? 5.319 -2.586 -7.287 1.00 96.56 89 ALA A CA 1
ATOM 672 C C . ALA A 1 89 ? 6.647 -3.304 -7.594 1.00 96.56 89 ALA A C 1
ATOM 674 O O . ALA A 1 89 ? 7.201 -3.019 -8.658 1.00 96.56 89 ALA A O 1
ATOM 675 N N . PRO A 1 90 ? 7.178 -4.233 -6.769 1.00 95.94 90 PRO A N 1
ATOM 676 C CA . PRO A 1 90 ? 8.450 -4.891 -7.080 1.00 95.94 90 PRO A CA 1
ATOM 677 C C . PRO A 1 90 ? 8.413 -5.685 -8.392 1.00 95.94 90 PRO A C 1
ATOM 679 O O . PRO A 1 90 ? 9.419 -5.734 -9.098 1.00 95.94 90 PRO A O 1
ATOM 682 N N . PHE A 1 91 ? 7.263 -6.248 -8.773 1.00 96.31 91 PHE A N 1
ATOM 683 C CA . PHE A 1 91 ? 7.120 -6.970 -10.040 1.00 96.31 91 PHE A CA 1
ATOM 684 C C . PHE A 1 91 ? 7.105 -6.023 -11.237 1.00 96.31 91 PHE A C 1
ATOM 686 O O . PHE A 1 91 ? 7.784 -6.283 -12.228 1.00 96.31 91 PHE A O 1
ATOM 693 N N . ILE A 1 92 ? 6.391 -4.897 -11.139 1.00 95.50 92 ILE A N 1
ATOM 694 C CA . ILE A 1 92 ? 6.387 -3.881 -12.200 1.00 95.50 92 ILE A CA 1
ATOM 695 C C . ILE A 1 92 ? 7.784 -3.279 -12.366 1.00 95.50 92 ILE A C 1
ATOM 697 O O . ILE A 1 92 ? 8.284 -3.192 -13.486 1.00 95.50 92 ILE A O 1
ATOM 701 N N . ILE A 1 93 ? 8.450 -2.934 -11.261 1.00 95.88 93 ILE A N 1
ATOM 702 C CA . ILE A 1 93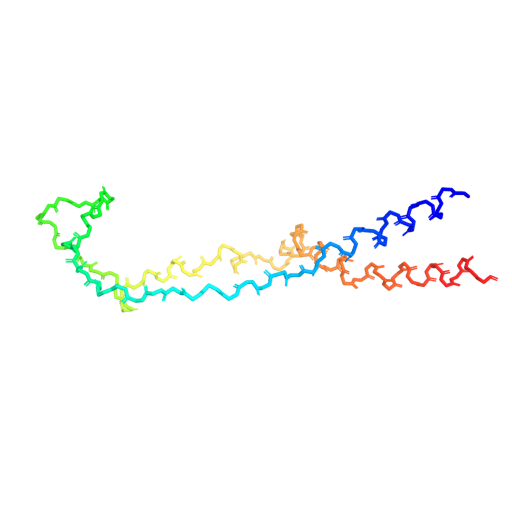 ? 9.838 -2.456 -11.275 1.00 95.88 93 ILE A CA 1
ATOM 703 C C . ILE A 1 93 ? 10.754 -3.510 -11.903 1.00 95.88 93 ILE A C 1
ATOM 705 O O . ILE A 1 93 ? 11.576 -3.165 -12.746 1.00 95.88 93 ILE A O 1
ATOM 709 N N . GLY A 1 94 ? 10.589 -4.787 -11.549 1.00 95.00 94 GLY A N 1
ATOM 710 C CA . GLY A 1 94 ? 11.350 -5.891 -12.129 1.00 95.00 94 GLY A CA 1
ATOM 711 C C . GLY A 1 94 ? 11.173 -6.012 -13.644 1.00 95.00 94 GLY A C 1
ATOM 712 O O . GLY A 1 94 ? 12.162 -6.149 -14.360 1.00 95.00 94 GLY A O 1
ATOM 713 N N . VAL A 1 95 ? 9.941 -5.898 -14.153 1.00 96.44 95 VAL A N 1
ATOM 714 C CA . VAL A 1 95 ? 9.656 -5.926 -15.599 1.00 96.44 95 VAL A CA 1
ATOM 715 C C . VAL A 1 95 ? 10.262 -4.718 -16.310 1.00 96.44 95 VAL A C 1
ATOM 717 O O . VAL A 1 95 ? 10.883 -4.884 -17.356 1.00 96.44 95 VAL A O 1
ATOM 720 N N . ILE A 1 96 ? 10.134 -3.515 -15.743 1.00 94.75 96 ILE A N 1
ATOM 721 C CA . ILE A 1 96 ? 10.729 -2.296 -16.313 1.00 94.75 96 ILE A CA 1
ATOM 722 C C . ILE A 1 96 ? 12.256 -2.404 -16.330 1.00 94.75 96 ILE A C 1
ATOM 724 O O . ILE A 1 96 ? 12.873 -2.121 -17.352 1.00 94.75 96 ILE A O 1
ATOM 728 N N . ALA A 1 97 ? 12.869 -2.844 -15.231 1.00 94.88 97 ALA A N 1
ATOM 729 C CA . ALA A 1 97 ? 14.313 -3.033 -15.135 1.00 94.88 97 ALA A CA 1
ATOM 730 C C . ALA A 1 97 ? 14.813 -4.082 -16.136 1.00 94.88 97 ALA A C 1
ATOM 732 O O . ALA A 1 97 ? 15.843 -3.881 -16.776 1.00 94.88 97 ALA A O 1
ATOM 733 N N . LEU A 1 98 ? 14.062 -5.172 -16.318 1.00 93.44 98 LEU A N 1
ATOM 734 C CA . LEU A 1 98 ? 14.361 -6.183 -17.324 1.00 93.44 98 LEU A CA 1
ATOM 735 C C . LEU A 1 98 ? 14.230 -5.627 -18.746 1.00 93.44 98 LEU A C 1
ATOM 737 O O . LEU A 1 98 ? 15.069 -5.932 -19.581 1.00 93.44 98 LEU A O 1
ATOM 741 N N . ALA A 1 99 ? 13.204 -4.828 -19.039 1.00 91.38 99 ALA A N 1
ATOM 742 C CA . ALA A 1 99 ? 13.009 -4.231 -20.358 1.00 91.38 99 ALA A CA 1
ATOM 743 C C . ALA A 1 99 ? 14.060 -3.157 -20.683 1.00 91.38 99 ALA A C 1
ATOM 745 O O . ALA A 1 99 ? 14.501 -3.074 -21.821 1.00 91.38 99 ALA A O 1
ATOM 746 N N . ALA A 1 100 ? 14.473 -2.360 -19.694 1.00 87.50 100 ALA A N 1
ATOM 747 C CA . ALA A 1 100 ? 15.461 -1.292 -19.853 1.00 87.50 100 ALA A CA 1
ATOM 748 C C . ALA A 1 100 ? 16.920 -1.787 -19.849 1.00 87.50 100 ALA A C 1
ATOM 750 O O . ALA A 1 100 ? 17.811 -1.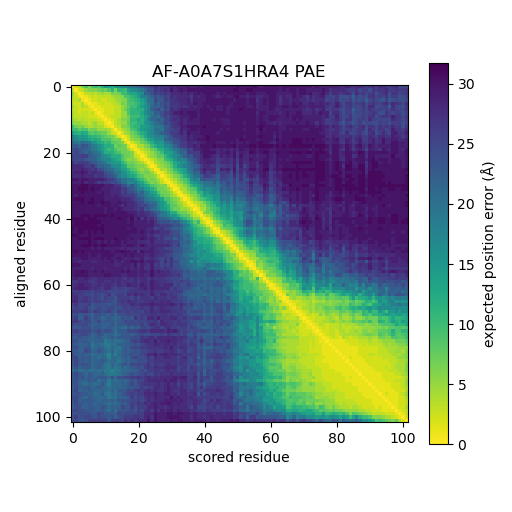061 -20.278 1.00 87.50 100 ALA A O 1
ATOM 751 N N . GLY A 1 101 ? 17.173 -2.986 -19.316 1.00 76.94 101 GLY A N 1
ATOM 752 C CA . GLY A 1 101 ? 18.484 -3.642 -19.325 1.00 76.94 101 GLY A CA 1
ATOM 753 C C . GLY A 1 101 ? 18.714 -4.585 -20.512 1.00 76.94 101 GLY A C 1
ATOM 754 O O . GLY A 1 101 ? 19.745 -5.258 -20.546 1.00 76.94 101 GLY A O 1
ATOM 755 N N . ARG A 1 102 ? 17.754 -4.671 -21.438 1.00 52.78 102 ARG A N 1
ATOM 756 C CA . ARG A 1 102 ? 17.910 -5.297 -22.759 1.00 52.78 102 ARG A CA 1
ATOM 757 C C . ARG A 1 102 ? 18.357 -4.258 -23.775 1.00 52.78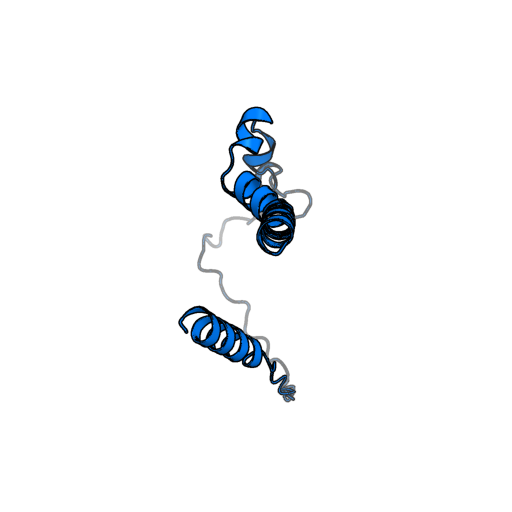 102 ARG A C 1
ATOM 759 O O . ARG A 1 102 ? 19.044 -4.679 -24.728 1.00 52.78 102 ARG A O 1
#

Sequence (102 aa):
FMARTIFVLLLSLLGASALQLQPVTRAVTPLRVPAAPVCQFGGKPDTEQKGLSRDNEPEDFFKSDWESLPDSEKLKSPVVIGGVALIVAPFIIGVIALAAGR

pLDDT: mean 73.07, std 13.8, range [52.78, 96.69]

Organism: NCBI:txid118079

Secondary structure (DSSP, 8-state):
-HHHHHHHHHHHHHTT-----------------PSPP---SS--TTS------GGG--GGGS--HHHHS-HHHHTT-HHHHHHHHHHHHHHHHHHHHHHHT-